Protein AF-A0A4Q3Y284-F1 (afdb_monomer_lite)

Radius of gyration: 14.36 Å; chains: 1; bounding box: 35×36×29 Å

Structure (mmCIF, N/CA/C/O backbone):
data_AF-A0A4Q3Y284-F1
#
_entry.id   AF-A0A4Q3Y284-F1
#
loop_
_atom_site.group_PDB
_atom_site.id
_atom_site.type_symbol
_atom_site.label_atom_id
_atom_site.label_alt_id
_atom_site.label_comp_id
_atom_site.label_asym_id
_atom_site.label_entity_id
_atom_site.label_seq_id
_atom_site.pdbx_PDB_ins_code
_atom_site.Cartn_x
_atom_site.Cartn_y
_atom_site.Cartn_z
_atom_site.occupancy
_atom_site.B_iso_or_equiv
_atom_site.auth_seq_id
_atom_site.auth_comp_id
_atom_site.auth_asym_id
_atom_site.auth_atom_id
_atom_site.pdbx_PDB_model_num
ATOM 1 N N . ALA A 1 1 ? 5.251 -17.546 -5.669 1.00 63.44 1 ALA A N 1
ATOM 2 C CA . ALA A 1 1 ? 5.032 -18.052 -4.298 1.00 63.44 1 ALA A CA 1
ATOM 3 C C . ALA A 1 1 ? 3.584 -17.759 -3.938 1.00 63.44 1 ALA A C 1
ATOM 5 O O . ALA A 1 1 ? 3.204 -16.598 -4.005 1.00 63.44 1 ALA A O 1
ATOM 6 N N . GLY A 1 2 ? 2.775 -18.795 -3.704 1.00 88.88 2 GLY A N 1
ATOM 7 C CA . GLY A 1 2 ? 1.352 -18.662 -3.366 1.00 88.88 2 GLY A CA 1
ATOM 8 C C . GLY A 1 2 ? 1.161 -18.518 -1.856 1.00 88.88 2 GLY A C 1
ATOM 9 O O . GLY A 1 2 ? 1.828 -17.701 -1.225 1.00 88.88 2 GLY A O 1
ATOM 10 N N . GLN A 1 3 ? 0.327 -19.378 -1.271 1.00 94.31 3 GLN A N 1
ATOM 11 C CA . GLN A 1 3 ? -0.001 -19.383 0.163 1.00 94.31 3 GLN A CA 1
ATOM 12 C C . GLN A 1 3 ? 1.208 -19.543 1.100 1.00 94.31 3 GLN A C 1
ATOM 14 O O . GLN A 1 3 ? 1.167 -19.111 2.247 1.00 94.31 3 GLN A O 1
ATOM 19 N N . THR A 1 4 ? 2.343 -20.066 0.620 1.00 97.06 4 THR A N 1
ATOM 20 C CA . THR A 1 4 ? 3.582 -20.125 1.417 1.00 97.06 4 THR A CA 1
ATOM 21 C C . THR A 1 4 ? 4.039 -18.751 1.922 1.00 97.06 4 THR A C 1
ATOM 23 O O . THR A 1 4 ? 4.741 -18.678 2.925 1.00 97.06 4 THR A O 1
ATOM 26 N N . ARG A 1 5 ? 3.611 -17.660 1.269 1.00 97.31 5 ARG A N 1
ATOM 27 C CA . ARG A 1 5 ? 3.864 -16.275 1.695 1.00 97.31 5 ARG A CA 1
ATOM 28 C C . ARG A 1 5 ? 3.180 -15.886 3.006 1.00 97.31 5 ARG A C 1
ATOM 30 O O . ARG A 1 5 ? 3.634 -14.932 3.615 1.00 97.31 5 ARG A O 1
ATOM 37 N N . GLY A 1 6 ? 2.122 -16.587 3.415 1.00 97.81 6 GLY A N 1
ATOM 38 C CA . GLY A 1 6 ? 1.420 -16.361 4.683 1.00 97.81 6 GLY A CA 1
ATOM 39 C C . GLY A 1 6 ? 1.749 -17.394 5.759 1.00 97.81 6 GLY A C 1
ATOM 40 O O . GLY A 1 6 ? 1.190 -17.334 6.845 1.00 97.81 6 GLY A O 1
ATOM 41 N N . GLY A 1 7 ? 2.663 -18.339 5.503 1.00 98.00 7 GLY A N 1
ATOM 42 C CA . GLY A 1 7 ? 2.943 -19.449 6.425 1.00 98.00 7 GLY A CA 1
ATOM 43 C C . GLY A 1 7 ? 3.483 -19.034 7.802 1.00 98.00 7 GLY A C 1
ATOM 44 O O . GLY A 1 7 ? 3.523 -19.859 8.709 1.00 98.00 7 GLY A O 1
ATOM 45 N N . MET A 1 8 ? 3.891 -17.772 7.966 1.00 98.31 8 MET A N 1
ATOM 46 C CA . MET A 1 8 ? 4.313 -17.195 9.245 1.00 98.31 8 MET A CA 1
ATOM 47 C C . MET A 1 8 ? 3.174 -16.535 10.035 1.00 98.31 8 MET A C 1
ATOM 49 O O . MET A 1 8 ? 3.355 -16.276 11.220 1.00 98.31 8 MET A O 1
ATOM 53 N N . LEU A 1 9 ? 2.019 -16.253 9.422 1.00 98.50 9 LEU A N 1
ATOM 54 C CA . LEU A 1 9 ? 0.903 -15.555 10.075 1.00 98.50 9 LEU A CA 1
ATOM 55 C C . LEU A 1 9 ? 0.363 -16.276 11.327 1.00 98.50 9 LEU A C 1
ATOM 57 O O . LEU A 1 9 ? 0.049 -15.581 12.294 1.00 98.50 9 LEU A O 1
ATOM 61 N N . PRO A 1 10 ? 0.361 -17.626 11.415 1.00 98.56 10 PRO A N 1
ATOM 62 C CA . PRO A 1 10 ? -0.002 -18.325 12.650 1.00 98.56 10 PRO A CA 1
ATOM 63 C C . PRO A 1 10 ? 0.904 -18.037 13.858 1.00 98.56 10 PRO A C 1
ATOM 65 O O . PRO A 1 10 ? 0.537 -18.378 14.980 1.00 98.56 10 PRO A O 1
ATOM 68 N N . LEU A 1 11 ? 2.073 -17.406 13.663 1.00 98.62 11 LEU A N 1
ATOM 69 C CA . LEU A 1 11 ? 2.927 -16.923 14.757 1.00 98.62 11 LEU A CA 1
ATOM 70 C C . LEU A 1 11 ? 2.368 -15.664 15.441 1.00 98.62 11 LEU A C 1
ATOM 72 O O . LEU A 1 11 ? 2.926 -15.242 16.449 1.00 98.62 11 LEU A O 1
ATOM 76 N N . ARG A 1 12 ? 1.274 -15.094 14.914 1.00 98.25 12 ARG A N 1
ATOM 77 C CA . ARG A 1 12 ? 0.543 -13.941 15.463 1.00 98.25 12 ARG A CA 1
ATOM 78 C C . ARG A 1 12 ? 1.438 -12.721 15.740 1.00 98.25 12 ARG A C 1
ATOM 80 O O . ARG A 1 12 ? 1.472 -12.246 16.875 1.00 98.25 12 ARG A O 1
ATOM 87 N N . PRO A 1 13 ? 2.201 -12.227 14.744 1.00 98.56 13 PRO A N 1
ATOM 88 C CA . PRO A 1 13 ? 2.887 -10.947 14.892 1.00 98.56 13 PRO A CA 1
ATOM 89 C C . PRO A 1 13 ? 1.867 -9.812 15.067 1.00 98.56 13 PRO A C 1
ATOM 91 O O . PRO A 1 13 ? 0.740 -9.924 14.593 1.00 98.56 13 PRO A O 1
ATOM 94 N N . ASP A 1 14 ? 2.278 -8.693 15.668 1.00 98.19 14 ASP A N 1
ATOM 95 C CA . ASP A 1 14 ? 1.397 -7.523 15.814 1.00 98.19 14 ASP A CA 1
ATOM 96 C C . ASP A 1 14 ? 0.910 -7.003 14.449 1.00 98.19 14 ASP A C 1
ATOM 98 O O . ASP A 1 14 ? -0.255 -6.635 14.274 1.00 98.19 14 ASP A O 1
ATOM 102 N N . MET A 1 15 ? 1.815 -6.984 13.463 1.00 98.31 15 MET A N 1
ATOM 103 C CA . MET A 1 15 ? 1.555 -6.514 12.106 1.00 98.31 15 MET A CA 1
ATOM 104 C C . MET A 1 15 ? 2.238 -7.390 11.056 1.00 98.31 15 MET A C 1
ATOM 106 O O . MET A 1 15 ? 3.272 -8.011 11.311 1.00 98.31 15 MET A O 1
ATOM 110 N N . ALA A 1 16 ? 1.677 -7.402 9.848 1.00 98.44 16 ALA A N 1
ATOM 111 C CA . ALA A 1 16 ? 2.303 -7.983 8.666 1.00 98.44 16 ALA A CA 1
ATOM 112 C C . ALA A 1 16 ? 1.967 -7.156 7.419 1.00 98.44 16 ALA A C 1
ATOM 114 O O . ALA A 1 16 ? 0.868 -6.611 7.301 1.00 98.44 16 ALA A O 1
ATOM 115 N N . SER A 1 17 ? 2.908 -7.074 6.478 1.00 98.38 17 SER A N 1
ATOM 116 C CA . SER A 1 17 ? 2.712 -6.322 5.241 1.00 98.38 17 SER A CA 1
ATOM 117 C C . SER A 1 17 ? 1.797 -7.057 4.259 1.00 98.38 17 SER A C 1
ATOM 119 O O . SER A 1 17 ? 1.867 -8.278 4.087 1.00 98.38 17 SER A O 1
ATOM 121 N N . LEU A 1 18 ? 0.930 -6.299 3.588 1.00 98.62 18 LEU A N 1
ATOM 122 C CA . LEU A 1 18 ? -0.055 -6.793 2.633 1.00 98.62 18 LEU A CA 1
ATOM 123 C C . LEU A 1 18 ? -0.092 -5.900 1.391 1.00 98.62 18 LEU A C 1
ATOM 125 O O . LEU A 1 18 ? -0.591 -4.778 1.406 1.00 98.62 18 LEU A O 1
ATOM 129 N N . SER A 1 19 ? 0.385 -6.422 0.266 1.00 98.69 19 SER A N 1
ATOM 130 C CA . SER A 1 19 ? 0.173 -5.786 -1.034 1.00 98.69 19 SER A CA 1
ATOM 131 C C . SER A 1 19 ? -1.194 -6.190 -1.578 1.00 98.69 19 SER A C 1
ATOM 133 O O . SER A 1 19 ? -1.434 -7.372 -1.803 1.00 98.69 19 SER A O 1
ATOM 135 N N . VAL A 1 20 ? -2.074 -5.216 -1.817 1.00 98.62 20 VAL A N 1
ATOM 136 C CA . VAL A 1 20 ? -3.458 -5.454 -2.284 1.00 98.62 20 VAL A CA 1
ATOM 137 C C . VAL A 1 20 ? -3.625 -5.355 -3.804 1.00 98.62 20 VAL A C 1
ATOM 139 O O . VAL A 1 20 ? -4.737 -5.402 -4.324 1.00 98.62 20 VAL A O 1
ATOM 142 N N . GLY A 1 21 ? -2.515 -5.215 -4.527 1.00 98.50 21 GLY A N 1
ATOM 143 C CA . GLY A 1 21 ? -2.472 -5.142 -5.980 1.00 98.50 21 GLY A CA 1
ATOM 144 C C . GLY A 1 21 ? -1.113 -5.565 -6.530 1.00 98.50 21 GLY A C 1
ATOM 145 O O . GLY A 1 21 ? -0.145 -5.760 -5.787 1.00 98.50 21 GLY A O 1
ATOM 146 N N . SER A 1 22 ? -1.064 -5.763 -7.845 1.00 98.69 22 SER A N 1
ATOM 147 C CA . SER A 1 22 ? 0.150 -6.138 -8.572 1.00 98.69 22 S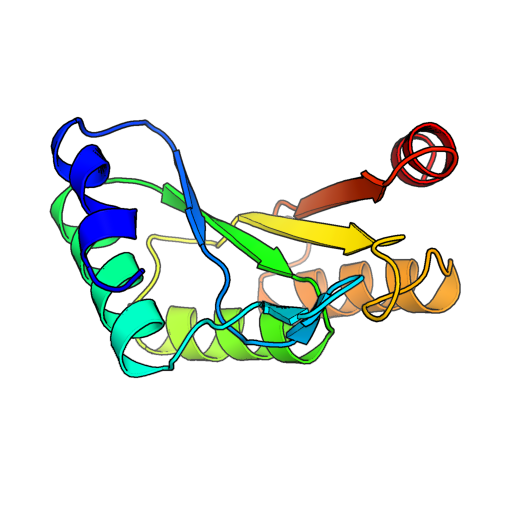ER A CA 1
ATOM 148 C C . SER A 1 22 ? 0.708 -4.941 -9.331 1.00 98.69 22 SER A C 1
ATOM 150 O O . SER A 1 22 ? -0.047 -4.131 -9.860 1.00 98.69 22 SER A O 1
ATOM 152 N N . ASN A 1 23 ? 2.029 -4.878 -9.454 1.00 98.75 23 ASN A N 1
ATOM 153 C CA . ASN A 1 23 ? 2.725 -3.833 -10.200 1.00 98.75 23 ASN A CA 1
ATOM 154 C C . ASN A 1 23 ? 4.039 -4.369 -10.783 1.00 98.75 23 ASN A C 1
ATOM 156 O O . ASN A 1 23 ? 4.498 -5.462 -10.442 1.00 98.75 23 ASN A O 1
ATOM 160 N N . ASN A 1 24 ? 4.669 -3.599 -11.666 1.00 98.75 24 ASN A N 1
ATOM 161 C CA . ASN A 1 24 ? 6.002 -3.928 -12.159 1.00 98.75 24 ASN A CA 1
ATOM 162 C C . ASN A 1 24 ? 7.068 -3.684 -11.082 1.00 98.75 24 ASN A C 1
ATOM 164 O O . ASN A 1 24 ? 6.942 -2.800 -10.238 1.00 98.75 24 ASN A O 1
ATOM 168 N N . PHE A 1 25 ? 8.139 -4.468 -11.149 1.00 98.00 25 PHE A N 1
ATOM 169 C CA . PHE A 1 25 ? 9.361 -4.369 -10.353 1.00 98.00 25 PHE A CA 1
ATOM 170 C C . PHE A 1 25 ? 10.580 -4.316 -11.299 1.00 98.00 25 PHE A C 1
ATOM 172 O O . PHE A 1 25 ? 10.423 -4.480 -12.515 1.00 98.00 25 PHE A O 1
ATOM 179 N N . PRO A 1 26 ? 11.816 -4.113 -10.795 1.00 98.12 26 PRO A N 1
ATOM 180 C CA . PRO A 1 26 ? 12.977 -3.825 -11.641 1.00 98.12 26 PRO A CA 1
ATOM 181 C C . PRO A 1 26 ? 13.233 -4.837 -12.768 1.00 98.12 26 PRO A C 1
ATOM 183 O O . PRO A 1 26 ? 13.720 -4.458 -13.832 1.00 98.12 26 PRO A O 1
ATOM 186 N N . THR A 1 27 ? 12.912 -6.112 -12.537 1.00 97.75 27 THR A N 1
ATOM 187 C CA . THR A 1 27 ? 13.204 -7.227 -13.454 1.00 97.75 27 THR A CA 1
ATOM 188 C C . THR A 1 27 ? 12.045 -8.211 -13.633 1.00 97.75 27 THR A C 1
ATOM 190 O O . THR A 1 27 ? 12.215 -9.234 -14.291 1.00 97.75 27 THR A O 1
ATOM 193 N N . ARG A 1 28 ? 10.879 -7.954 -13.027 1.00 98.12 28 ARG A N 1
ATOM 194 C CA . ARG A 1 28 ? 9.738 -8.884 -13.005 1.00 98.12 28 ARG A CA 1
ATOM 195 C C . ARG A 1 28 ? 8.445 -8.168 -12.637 1.00 98.12 28 ARG A C 1
ATOM 197 O O . ARG A 1 28 ? 8.486 -7.036 -12.166 1.00 98.12 28 ARG A O 1
ATOM 204 N N . VAL A 1 29 ? 7.321 -8.863 -12.750 1.00 98.56 29 VAL A N 1
ATOM 205 C CA . VAL A 1 29 ? 6.079 -8.463 -12.082 1.00 98.56 29 VAL A CA 1
ATOM 206 C C . VAL A 1 29 ? 6.180 -8.815 -10.594 1.00 98.56 29 VAL A C 1
ATOM 208 O O . VAL A 1 29 ? 6.715 -9.862 -10.202 1.00 98.56 29 VAL A O 1
ATOM 211 N N . TYR A 1 30 ? 5.694 -7.920 -9.744 1.00 98.12 30 TYR A N 1
ATOM 212 C CA . TYR A 1 30 ? 5.397 -8.228 -8.356 1.00 98.12 30 TYR A CA 1
ATOM 213 C C . TYR A 1 30 ? 3.940 -8.660 -8.259 1.00 98.12 30 TYR A C 1
ATOM 215 O O . TYR A 1 30 ? 3.018 -7.851 -8.197 1.00 98.12 30 TYR A O 1
ATOM 223 N N . GLU A 1 31 ? 3.765 -9.974 -8.361 1.00 97.81 31 GLU A N 1
ATOM 224 C CA . GLU A 1 31 ? 2.464 -10.614 -8.473 1.00 97.81 31 GLU A CA 1
ATOM 225 C C . GLU A 1 31 ? 1.797 -10.752 -7.102 1.00 97.81 31 GLU A C 1
ATOM 227 O O . GLU A 1 31 ? 2.289 -11.442 -6.203 1.00 97.81 31 GLU A O 1
ATOM 232 N N . ASN A 1 32 ? 0.627 -10.138 -6.983 1.00 98.56 32 ASN A N 1
ATOM 233 C CA . ASN A 1 32 ? -0.337 -10.323 -5.906 1.00 98.56 32 ASN A CA 1
ATOM 234 C C . ASN A 1 32 ? -1.701 -10.617 -6.548 1.00 98.56 32 ASN A C 1
ATOM 236 O O . ASN A 1 32 ? -2.507 -9.698 -6.722 1.00 98.56 32 ASN A O 1
ATOM 240 N N . PRO A 1 33 ? -1.927 -11.869 -6.994 1.00 98.12 33 PRO A N 1
ATOM 241 C CA . PRO A 1 33 ? -3.212 -12.295 -7.537 1.00 98.12 33 PRO A CA 1
ATOM 242 C C . PRO A 1 33 ? -4.357 -12.020 -6.544 1.00 98.12 33 PRO A C 1
ATOM 244 O O . PRO A 1 33 ? -4.137 -12.170 -5.340 1.00 98.12 33 PRO A O 1
ATOM 247 N N . PRO A 1 34 ? -5.562 -11.624 -6.998 1.00 98.44 34 PRO A N 1
ATOM 248 C CA . PRO A 1 34 ? -6.657 -11.250 -6.097 1.00 98.44 34 PRO A CA 1
ATOM 249 C C . PRO A 1 34 ? -7.040 -12.329 -5.075 1.00 98.44 34 PRO A C 1
ATOM 251 O O . PRO A 1 34 ? -7.273 -12.011 -3.915 1.00 98.44 34 PRO A O 1
ATOM 254 N N . ASP A 1 35 ? -7.031 -13.602 -5.474 1.00 98.12 35 ASP A N 1
ATOM 255 C CA . ASP A 1 35 ? -7.304 -14.746 -4.597 1.00 98.12 35 ASP A CA 1
ATOM 256 C C . ASP A 1 35 ? -6.260 -14.887 -3.479 1.00 98.12 35 ASP A C 1
ATOM 258 O O . ASP A 1 35 ? -6.602 -15.198 -2.338 1.00 98.12 35 ASP A O 1
ATOM 262 N N . LEU A 1 36 ? -4.990 -14.605 -3.778 1.00 98.50 36 LEU A N 1
ATOM 263 C CA . LEU A 1 36 ? -3.930 -14.577 -2.774 1.00 98.50 36 LEU A CA 1
ATOM 264 C C . LEU A 1 36 ? -4.074 -13.385 -1.820 1.00 98.50 36 LEU A C 1
ATOM 266 O O . LEU A 1 36 ? -3.820 -13.542 -0.628 1.00 98.50 36 LEU A O 1
ATOM 270 N N . VAL A 1 37 ? -4.463 -12.210 -2.326 1.00 98.69 37 VAL A N 1
ATOM 271 C CA . VAL A 1 37 ? -4.719 -11.019 -1.496 1.00 98.69 37 VAL A CA 1
ATOM 272 C C . VAL A 1 37 ? -5.860 -11.289 -0.517 1.00 98.69 37 VAL A C 1
ATOM 274 O O . VAL A 1 37 ? -5.700 -11.053 0.680 1.00 98.69 37 VAL A O 1
ATOM 277 N N . ASP A 1 38 ? -6.975 -11.832 -1.010 1.00 98.62 38 ASP A N 1
ATOM 278 C CA . ASP A 1 38 ? -8.131 -12.185 -0.184 1.00 98.62 38 ASP A CA 1
ATOM 279 C C . ASP A 1 38 ? -7.766 -13.250 0.862 1.00 98.62 38 ASP A C 1
ATOM 281 O O . ASP A 1 38 ? -8.144 -13.124 2.027 1.00 98.62 38 ASP A O 1
ATOM 285 N N . TRP A 1 39 ? -6.982 -14.265 0.476 1.00 98.69 39 TRP A N 1
ATOM 286 C CA . TRP A 1 39 ? -6.517 -15.301 1.400 1.00 98.69 39 TRP A CA 1
ATOM 287 C C . TRP A 1 39 ? -5.601 -14.736 2.494 1.00 98.69 39 TRP A C 1
ATOM 289 O O . TRP A 1 39 ? -5.835 -15.000 3.669 1.00 98.69 39 TRP A O 1
ATOM 299 N N . LEU A 1 40 ? -4.602 -13.916 2.148 1.00 98.75 40 LEU A N 1
ATOM 300 C CA . LEU A 1 40 ? -3.704 -13.305 3.137 1.00 98.75 40 LEU A CA 1
ATOM 301 C C . LEU A 1 40 ? -4.460 -12.400 4.117 1.00 98.75 40 LEU A C 1
ATOM 303 O O . LEU A 1 40 ? -4.194 -12.449 5.315 1.00 98.75 40 LEU A O 1
ATOM 307 N N . ALA A 1 41 ? -5.411 -11.602 3.624 1.00 98.56 41 ALA A N 1
ATOM 308 C CA . ALA A 1 41 ? -6.246 -10.755 4.471 1.00 98.56 41 ALA A CA 1
ATOM 309 C C . ALA A 1 41 ? -7.101 -11.586 5.446 1.00 98.56 41 ALA A C 1
ATOM 311 O O . ALA A 1 41 ? -7.189 -11.256 6.629 1.00 98.56 41 ALA A O 1
ATOM 312 N N . ALA A 1 42 ? -7.676 -12.700 4.977 1.00 98.56 42 ALA A N 1
ATOM 313 C CA . ALA A 1 42 ? -8.431 -13.621 5.823 1.00 98.56 42 ALA A CA 1
ATOM 314 C C . ALA A 1 42 ? -7.552 -14.290 6.895 1.00 98.56 42 ALA A C 1
ATOM 316 O O . ALA A 1 42 ? -7.963 -14.367 8.052 1.00 98.56 42 ALA A O 1
ATOM 317 N N . GLU A 1 43 ? -6.336 -14.721 6.547 1.00 98.62 43 GLU A N 1
ATOM 318 C CA . GLU A 1 43 ? -5.381 -15.292 7.508 1.00 98.62 43 GLU A CA 1
ATOM 319 C C . GLU A 1 43 ? -4.953 -14.260 8.562 1.00 98.62 43 GLU A C 1
ATOM 321 O O . GLU A 1 43 ? -4.887 -14.573 9.750 1.00 98.62 43 GLU A O 1
ATOM 326 N N . MET A 1 44 ? -4.706 -13.011 8.152 1.00 98.56 44 MET A N 1
ATOM 327 C CA . MET A 1 44 ? -4.389 -11.919 9.076 1.00 98.56 44 MET A CA 1
ATOM 328 C C . MET A 1 44 ? -5.537 -11.671 10.064 1.00 98.56 44 MET A C 1
ATOM 330 O O . MET A 1 44 ? -5.295 -11.609 11.268 1.00 98.56 44 MET A O 1
ATOM 334 N N . LEU A 1 45 ? -6.788 -11.623 9.589 1.00 98.12 45 LEU A N 1
ATOM 335 C CA . LEU A 1 45 ? -7.968 -11.525 10.458 1.00 98.12 45 LEU A CA 1
ATOM 336 C C . LEU A 1 45 ? -8.082 -12.714 11.423 1.00 98.12 45 LEU A C 1
ATOM 338 O O . LEU A 1 45 ? -8.330 -12.516 12.610 1.00 98.12 45 LEU A O 1
ATOM 342 N N . ALA A 1 46 ? -7.885 -13.941 10.934 1.00 98.38 46 ALA A N 1
ATOM 343 C CA . ALA A 1 46 ? -7.991 -15.156 11.741 1.00 98.38 46 ALA A CA 1
ATOM 344 C C . ALA A 1 46 ? -6.951 -15.220 12.873 1.00 98.38 46 ALA A C 1
ATOM 346 O O . ALA A 1 46 ? -7.198 -15.836 13.914 1.00 98.38 46 ALA A O 1
ATOM 347 N N . HIS A 1 47 ? -5.797 -14.582 12.680 1.00 98.44 47 HIS A N 1
ATOM 348 C CA . HIS A 1 47 ? -4.683 -14.591 13.624 1.00 98.44 47 HIS A CA 1
ATOM 349 C C . HIS A 1 47 ? -4.522 -13.301 14.436 1.00 98.44 47 HIS A C 1
ATOM 351 O O . HIS A 1 47 ? -3.601 -13.232 15.253 1.00 98.44 47 HIS A O 1
ATOM 357 N N . ASP A 1 48 ? -5.448 -12.345 14.285 1.00 97.88 48 ASP A N 1
ATOM 358 C CA . ASP A 1 48 ? -5.413 -11.026 14.934 1.00 97.88 48 ASP A CA 1
ATOM 359 C C . ASP A 1 48 ? -4.145 -10.227 14.577 1.00 97.88 48 ASP A C 1
ATOM 361 O O . ASP A 1 48 ? -3.510 -9.599 15.418 1.00 97.88 48 ASP A O 1
ATOM 365 N N . VAL A 1 49 ? -3.752 -10.298 13.304 1.00 98.25 49 VAL A N 1
ATOM 366 C CA . VAL A 1 49 ? -2.603 -9.580 12.741 1.00 98.25 49 VAL A CA 1
ATOM 367 C C . VAL A 1 49 ? -3.112 -8.340 12.020 1.00 98.25 49 VAL A C 1
ATOM 369 O O . VAL A 1 49 ? -3.925 -8.438 11.097 1.00 98.25 49 VAL A O 1
ATOM 372 N N . LYS A 1 50 ? -2.619 -7.155 12.392 1.00 97.69 50 LYS A N 1
ATOM 373 C CA . LYS A 1 50 ? -3.008 -5.918 11.711 1.00 97.69 50 LYS A CA 1
ATOM 374 C C . LYS A 1 50 ? -2.244 -5.772 10.382 1.00 97.69 50 LYS A C 1
ATOM 376 O O . LYS A 1 50 ? -1.012 -5.750 10.390 1.00 97.69 50 LYS A O 1
ATOM 381 N N . PRO A 1 51 ? -2.932 -5.628 9.236 1.00 97.69 51 PRO A N 1
ATOM 382 C CA . PRO A 1 51 ? -2.255 -5.418 7.965 1.00 97.69 51 PRO A CA 1
ATOM 383 C C . PRO A 1 51 ? -1.654 -4.008 7.874 1.00 97.69 51 PRO A C 1
ATOM 385 O O . PRO A 1 51 ? -2.330 -3.013 8.151 1.00 97.69 51 PRO A O 1
ATOM 388 N N . GLU A 1 52 ? -0.408 -3.931 7.411 1.00 98.69 52 GLU A N 1
ATOM 389 C CA . GLU A 1 52 ? 0.163 -2.725 6.802 1.00 98.69 52 GLU A CA 1
ATOM 390 C C . GLU A 1 52 ? 0.010 -2.832 5.283 1.00 98.69 52 GLU A C 1
ATOM 392 O O . GLU A 1 52 ? 0.534 -3.758 4.663 1.00 98.69 52 GLU A O 1
ATOM 397 N N . ILE A 1 53 ? -0.752 -1.929 4.671 1.00 98.75 53 ILE A N 1
ATOM 398 C CA . ILE A 1 53 ? -1.018 -1.975 3.235 1.00 98.75 53 ILE A CA 1
ATOM 399 C C . ILE A 1 53 ? 0.145 -1.362 2.467 1.00 98.75 53 ILE A C 1
ATOM 401 O O . ILE A 1 53 ? 0.399 -0.165 2.559 1.00 98.75 53 ILE A O 1
ATOM 405 N N . GLU A 1 54 ? 0.765 -2.168 1.615 1.00 98.81 54 GLU A N 1
ATOM 406 C CA . GLU A 1 54 ? 1.876 -1.752 0.761 1.00 98.81 54 GLU A CA 1
ATOM 407 C C . GLU A 1 54 ? 1.358 -1.156 -0.558 1.00 98.81 54 GLU A C 1
ATOM 409 O O . GLU A 1 54 ? 1.048 -1.871 -1.526 1.00 98.81 54 GLU A O 1
ATOM 414 N N . ALA A 1 55 ? 1.240 0.171 -0.607 1.00 98.88 55 ALA A N 1
ATOM 415 C CA . ALA A 1 55 ? 0.764 0.907 -1.770 1.00 98.88 55 ALA A CA 1
ATOM 416 C C . ALA A 1 55 ? 1.927 1.305 -2.693 1.00 98.88 55 ALA A C 1
ATOM 418 O O . ALA A 1 55 ? 2.538 2.362 -2.550 1.00 98.88 55 ALA A O 1
ATOM 419 N N . PHE A 1 56 ? 2.200 0.446 -3.678 1.00 98.88 56 PHE A N 1
ATOM 420 C CA . PHE A 1 56 ? 3.129 0.709 -4.786 1.00 98.88 56 PHE A CA 1
ATOM 421 C C . PHE A 1 56 ? 2.512 1.532 -5.930 1.00 98.88 56 PHE A C 1
ATOM 423 O O . PHE A 1 56 ? 3.232 1.913 -6.853 1.00 98.88 56 PHE A O 1
ATOM 430 N N . ASP A 1 57 ? 1.190 1.735 -5.912 1.00 98.75 57 ASP A N 1
ATOM 431 C CA . ASP A 1 57 ? 0.434 2.516 -6.896 1.00 98.75 57 ASP A CA 1
ATOM 432 C C . ASP A 1 57 ? -0.897 3.018 -6.286 1.00 98.75 57 ASP A C 1
ATOM 434 O O . ASP A 1 57 ? -1.392 2.467 -5.297 1.00 98.75 57 ASP A O 1
ATOM 438 N N . LEU A 1 58 ? -1.522 4.032 -6.895 1.00 98.81 58 LEU A N 1
ATOM 439 C CA . LEU A 1 58 ? -2.722 4.713 -6.389 1.00 98.81 58 LEU A CA 1
ATOM 440 C C . LEU A 1 58 ? -3.895 3.748 -6.202 1.00 98.81 58 LEU A C 1
ATOM 442 O O . LEU A 1 58 ? -4.642 3.827 -5.224 1.00 98.81 58 LEU A O 1
ATOM 446 N N . SER A 1 59 ? -4.062 2.825 -7.150 1.00 98.88 59 SER A N 1
ATOM 447 C CA . SER A 1 59 ? -5.161 1.859 -7.115 1.00 98.88 59 SER A CA 1
ATOM 448 C C . SER A 1 59 ? -5.106 0.955 -5.881 1.00 98.88 59 SER A C 1
ATOM 450 O O . SER A 1 59 ? -6.148 0.470 -5.448 1.00 98.88 59 SER A O 1
ATOM 452 N N . HIS A 1 60 ? -3.936 0.782 -5.257 1.00 98.88 60 HIS A N 1
ATOM 453 C CA . HIS A 1 60 ? -3.792 -0.030 -4.051 1.00 98.88 60 HIS A CA 1
ATOM 454 C C . HIS A 1 60 ? -4.438 0.659 -2.839 1.00 98.88 60 HIS A C 1
ATOM 456 O O . HIS A 1 60 ? -5.087 -0.005 -2.035 1.00 98.88 60 HIS A O 1
ATOM 462 N N . ILE A 1 61 ? -4.361 1.993 -2.747 1.00 98.88 61 ILE A N 1
ATOM 463 C CA . ILE A 1 61 ? -5.054 2.772 -1.704 1.00 98.88 61 ILE A CA 1
ATOM 464 C C . ILE A 1 61 ? -6.575 2.648 -1.881 1.00 98.88 61 ILE A C 1
ATOM 466 O O . ILE A 1 61 ? -7.310 2.398 -0.925 1.00 98.88 61 ILE A O 1
ATOM 470 N N . LEU A 1 62 ? -7.056 2.763 -3.124 1.00 98.81 62 LEU A N 1
ATOM 471 C CA . LEU A 1 62 ? -8.478 2.595 -3.448 1.00 98.81 62 LEU A CA 1
ATOM 472 C C . LEU A 1 62 ? -8.963 1.169 -3.151 1.00 98.81 62 LEU A C 1
ATOM 474 O O . LEU A 1 62 ? -10.056 0.984 -2.619 1.00 98.81 62 LEU A O 1
ATOM 478 N N . LYS A 1 63 ? -8.140 0.159 -3.450 1.00 98.81 63 LYS A N 1
ATOM 479 C CA . LYS A 1 63 ? -8.458 -1.239 -3.159 1.00 98.81 63 LYS A CA 1
ATOM 480 C C . LYS A 1 63 ? -8.505 -1.514 -1.658 1.00 98.81 63 LYS A C 1
ATOM 482 O O . LYS A 1 63 ? -9.396 -2.231 -1.216 1.00 98.81 63 LYS A O 1
ATOM 487 N N . ALA A 1 64 ? -7.619 -0.909 -0.869 1.00 98.69 64 ALA A N 1
ATOM 488 C CA . ALA A 1 64 ? -7.679 -1.007 0.587 1.00 98.69 64 ALA A CA 1
ATOM 489 C C . ALA A 1 64 ? -9.009 -0.479 1.144 1.00 98.69 64 ALA A C 1
ATOM 491 O O . ALA A 1 64 ? -9.556 -1.071 2.072 1.00 98.69 64 ALA A O 1
ATOM 492 N N . ARG A 1 65 ? -9.571 0.586 0.550 1.00 98.50 65 ARG A N 1
ATOM 493 C CA . ARG A 1 65 ? -10.897 1.093 0.933 1.00 98.50 65 ARG A CA 1
ATOM 494 C C . ARG A 1 65 ? -12.003 0.085 0.617 1.00 98.50 65 ARG A C 1
ATOM 496 O O . ARG A 1 65 ? -12.811 -0.193 1.495 1.00 98.50 65 ARG A O 1
ATOM 503 N N . ASP A 1 66 ? -12.011 -0.484 -0.588 1.00 98.62 66 ASP A N 1
ATOM 504 C CA . ASP A 1 66 ? -12.964 -1.541 -0.975 1.00 98.62 66 ASP A CA 1
ATOM 505 C C . ASP A 1 66 ? -12.887 -2.751 -0.028 1.00 98.62 66 ASP A C 1
ATOM 507 O O . ASP A 1 66 ? -13.909 -3.252 0.436 1.00 98.62 66 ASP A O 1
ATOM 511 N N . MET A 1 67 ? -11.676 -3.185 0.328 1.00 98.62 67 MET A N 1
ATOM 512 C CA . MET A 1 67 ? -11.466 -4.282 1.277 1.00 98.62 67 MET A CA 1
ATOM 513 C C . MET A 1 67 ? -11.941 -3.934 2.695 1.00 98.62 67 MET A C 1
ATOM 515 O O . MET A 1 67 ? -12.566 -4.769 3.351 1.00 98.62 67 MET A O 1
ATOM 519 N N . ALA A 1 68 ? -11.686 -2.710 3.169 1.00 98.00 68 ALA A N 1
ATOM 520 C CA . ALA A 1 68 ? -12.168 -2.240 4.467 1.00 98.00 68 ALA A CA 1
ATOM 521 C C . ALA A 1 68 ? -13.706 -2.191 4.522 1.00 98.00 68 ALA A C 1
ATOM 523 O O . ALA A 1 68 ? -14.296 -2.701 5.471 1.00 98.00 68 ALA A O 1
ATOM 524 N N . ASP A 1 69 ? -14.364 -1.670 3.479 1.00 97.94 69 ASP A N 1
ATOM 525 C CA . ASP A 1 69 ? -15.833 -1.629 3.379 1.00 97.94 69 ASP A CA 1
ATOM 526 C C . ASP A 1 69 ? -16.463 -3.031 3.380 1.00 97.94 69 ASP A C 1
ATOM 528 O O . ASP A 1 69 ? -17.594 -3.221 3.830 1.00 97.94 69 ASP A O 1
ATOM 532 N N . ARG A 1 70 ? -15.716 -4.031 2.903 1.00 97.94 70 ARG A N 1
ATOM 533 C CA . ARG A 1 70 ? -16.099 -5.450 2.903 1.00 97.94 70 ARG A CA 1
ATOM 534 C C . ARG A 1 70 ? -15.758 -6.187 4.201 1.00 97.94 70 ARG A C 1
ATOM 536 O O . ARG A 1 70 ? -16.015 -7.385 4.289 1.00 97.94 70 ARG A O 1
ATOM 543 N N . GLY A 1 71 ? -15.170 -5.512 5.189 1.00 97.56 71 GLY A N 1
ATOM 544 C CA . GLY A 1 71 ? -14.753 -6.122 6.453 1.00 97.56 71 GLY A CA 1
ATOM 545 C C . GLY A 1 71 ? -13.570 -7.086 6.318 1.00 97.56 71 GLY A C 1
ATOM 546 O O . GLY A 1 71 ? -13.392 -7.951 7.169 1.00 97.56 71 GLY A O 1
ATOM 547 N N . GLN A 1 72 ? -12.771 -6.965 5.251 1.00 98.25 72 GLN A N 1
ATOM 548 C CA . GLN A 1 72 ? -11.603 -7.822 5.010 1.00 98.25 72 GLN A CA 1
ATOM 549 C C . GLN A 1 72 ? -10.347 -7.343 5.754 1.00 98.25 72 GLN A C 1
ATOM 551 O O . GLN A 1 72 ? -9.354 -8.062 5.795 1.00 98.25 72 GLN A O 1
ATOM 556 N N . LEU A 1 73 ? -10.368 -6.134 6.323 1.00 96.69 73 LEU A N 1
ATOM 557 C CA . LEU A 1 73 ? -9.261 -5.545 7.076 1.00 96.69 73 LEU A CA 1
ATOM 558 C C . LEU A 1 73 ? -9.730 -5.216 8.497 1.00 96.69 73 LEU A C 1
ATOM 560 O O . LEU A 1 73 ? -10.851 -4.744 8.689 1.00 96.69 73 LEU A O 1
ATOM 564 N N . SER A 1 74 ? -8.870 -5.451 9.489 1.00 90.25 74 SER A N 1
ATOM 565 C CA . SER A 1 74 ? -9.167 -5.100 10.881 1.00 90.25 74 SER A CA 1
ATOM 566 C C . SER A 1 74 ? -8.991 -3.597 11.110 1.00 90.25 74 SER A C 1
ATOM 568 O O . SER A 1 74 ? -7.884 -3.069 10.987 1.00 90.25 74 SER A O 1
ATOM 570 N N . GLY A 1 75 ? -10.082 -2.914 11.465 1.00 91.00 75 GLY A N 1
ATOM 571 C CA . GLY A 1 75 ? -10.085 -1.490 11.807 1.00 91.00 75 GLY A CA 1
ATOM 572 C C . GLY A 1 75 ? -9.638 -0.565 10.668 1.00 91.00 75 GLY A C 1
ATOM 573 O O . GLY A 1 75 ? -9.763 -0.885 9.487 1.00 91.00 75 GLY A O 1
ATOM 574 N N . THR A 1 76 ? -9.130 0.617 11.031 1.00 93.75 76 THR A N 1
ATOM 575 C CA . THR A 1 76 ? -8.550 1.561 10.065 1.00 93.75 76 THR A CA 1
ATOM 576 C C . THR A 1 76 ? -7.199 1.029 9.573 1.00 93.75 76 THR A C 1
ATOM 578 O O . THR A 1 76 ? -6.307 0.800 10.404 1.00 93.75 76 THR A O 1
ATOM 581 N N . PRO A 1 77 ? -7.011 0.842 8.253 1.00 94.12 77 PRO A N 1
ATOM 582 C CA . PRO A 1 77 ? -5.768 0.303 7.723 1.00 94.12 77 PRO A CA 1
ATOM 583 C C . PRO A 1 77 ? -4.613 1.289 7.914 1.00 94.12 77 PRO A C 1
ATOM 585 O O . PRO A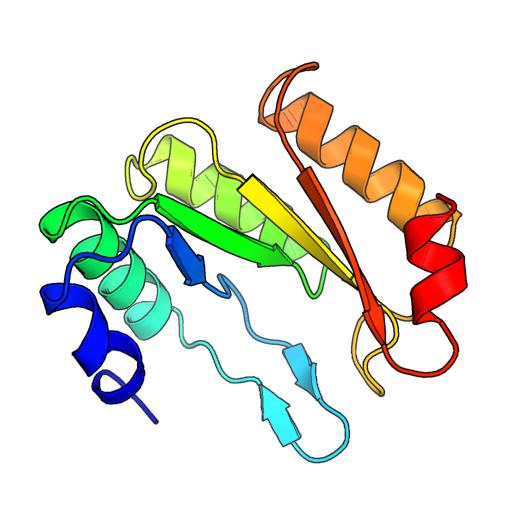 1 77 ? -4.802 2.503 7.850 1.00 94.12 77 PRO A O 1
ATOM 588 N N . TYR A 1 78 ? -3.412 0.752 8.126 1.00 98.25 78 TYR A N 1
ATOM 589 C CA . TYR A 1 78 ? -2.175 1.525 8.084 1.00 98.25 78 TYR A CA 1
ATOM 590 C C . TYR A 1 78 ? -1.601 1.432 6.672 1.00 98.25 78 TYR A C 1
ATOM 592 O O . TYR A 1 78 ? -1.304 0.330 6.219 1.00 98.25 78 TYR A O 1
ATOM 600 N N . ILE A 1 79 ? -1.532 2.548 5.945 1.00 98.69 79 ILE A N 1
ATOM 601 C CA . ILE A 1 79 ? -1.105 2.558 4.538 1.00 98.69 79 ILE A CA 1
ATOM 602 C C . ILE A 1 79 ? 0.351 3.024 4.438 1.00 98.69 79 ILE A C 1
ATOM 604 O O . ILE A 1 79 ? 0.666 4.123 4.887 1.00 98.69 79 ILE A O 1
ATOM 608 N N . GLN A 1 80 ? 1.209 2.230 3.797 1.00 98.88 80 GLN A N 1
ATOM 609 C CA . GLN A 1 80 ? 2.577 2.603 3.443 1.00 98.88 80 GLN A CA 1
ATOM 610 C C . GLN A 1 80 ? 2.661 2.994 1.964 1.00 98.88 80 GLN A C 1
ATOM 612 O O . GLN A 1 80 ? 2.378 2.187 1.076 1.00 98.88 80 GLN A O 1
ATOM 617 N N . PHE A 1 81 ? 3.080 4.226 1.680 1.00 98.81 81 PHE A N 1
ATOM 618 C CA . PHE A 1 81 ? 3.380 4.684 0.322 1.00 98.81 81 PHE A CA 1
ATOM 619 C C . PHE A 1 81 ? 4.787 4.234 -0.073 1.00 98.81 81 PHE A C 1
ATOM 621 O O . PHE A 1 81 ? 5.771 4.714 0.488 1.00 98.81 81 PHE A O 1
ATOM 628 N N . VAL A 1 82 ? 4.907 3.331 -1.046 1.00 98.81 82 VAL A N 1
ATOM 629 C CA . VAL A 1 82 ? 6.214 2.822 -1.484 1.00 98.81 82 VAL A CA 1
ATOM 630 C C . VAL A 1 82 ? 6.608 3.478 -2.800 1.00 98.81 82 VAL A C 1
ATOM 632 O O . VAL A 1 82 ? 5.991 3.225 -3.835 1.00 98.81 82 VAL A O 1
ATOM 635 N N . MET A 1 83 ? 7.662 4.298 -2.778 1.00 98.88 83 MET A N 1
ATOM 636 C CA . MET A 1 83 ? 8.092 5.083 -3.938 1.00 98.88 83 MET A CA 1
ATOM 637 C C . MET A 1 83 ? 9.596 4.928 -4.216 1.00 98.88 83 MET A C 1
ATOM 639 O O . MET A 1 83 ? 10.422 4.761 -3.320 1.00 98.88 83 MET A O 1
ATOM 643 N N . GLY A 1 84 ? 9.978 4.990 -5.491 1.00 98.50 84 GLY A N 1
ATOM 644 C CA . GLY A 1 84 ? 11.365 4.866 -5.953 1.00 98.50 84 GLY A CA 1
ATOM 645 C C . GLY A 1 84 ? 11.781 3.456 -6.387 1.00 98.50 84 GLY A C 1
ATOM 646 O O . GLY A 1 84 ? 12.926 3.259 -6.797 1.00 98.50 84 GLY A O 1
ATOM 647 N N . VAL A 1 85 ? 10.880 2.466 -6.357 1.00 98.56 85 VAL A N 1
ATOM 648 C CA . VAL A 1 85 ? 11.145 1.153 -6.973 1.00 98.56 85 VAL A CA 1
ATOM 649 C C . VAL A 1 85 ? 11.190 1.322 -8.495 1.00 98.56 85 VAL A C 1
ATOM 651 O O . VAL A 1 85 ? 10.233 1.792 -9.109 1.00 98.56 85 VAL A O 1
ATOM 654 N N . LYS A 1 86 ? 12.286 0.895 -9.138 1.00 98.50 86 LYS A N 1
ATOM 655 C CA . LYS A 1 86 ? 12.400 0.929 -10.605 1.00 98.50 86 LYS A CA 1
ATOM 656 C C . LYS A 1 86 ? 11.229 0.172 -11.252 1.00 98.50 86 LYS A C 1
ATOM 658 O O . LYS A 1 86 ? 11.000 -0.992 -10.928 1.00 98.50 86 LYS A O 1
ATOM 663 N N . ASN A 1 87 ? 10.570 0.824 -12.212 1.00 98.38 87 ASN A N 1
ATOM 664 C CA . ASN A 1 87 ? 9.365 0.381 -12.932 1.00 98.38 87 ASN A CA 1
ATOM 665 C C . ASN A 1 87 ? 8.039 0.422 -12.136 1.00 98.38 87 ASN A C 1
ATOM 667 O O . ASN A 1 87 ? 7.025 0.011 -12.694 1.00 98.38 87 ASN A O 1
ATOM 671 N N . ALA A 1 88 ? 8.019 0.909 -10.891 1.00 98.62 88 ALA A N 1
ATOM 672 C CA . ALA A 1 88 ? 6.791 1.188 -10.131 1.00 98.62 88 ALA A CA 1
ATOM 673 C C . ALA A 1 88 ? 6.609 2.711 -9.949 1.00 98.62 88 ALA A C 1
ATOM 675 O O . ALA A 1 88 ? 7.050 3.478 -10.807 1.00 98.62 88 ALA A O 1
ATOM 676 N N . MET A 1 89 ? 5.989 3.154 -8.850 1.00 98.75 89 MET A N 1
ATOM 677 C CA . MET A 1 89 ? 5.842 4.574 -8.526 1.00 98.75 89 MET A CA 1
ATOM 678 C C . MET A 1 89 ? 7.212 5.239 -8.277 1.00 98.75 89 MET A C 1
ATOM 680 O O . MET A 1 89 ? 7.918 4.829 -7.349 1.00 98.75 89 MET A O 1
ATOM 684 N N . PRO A 1 90 ? 7.643 6.234 -9.080 1.00 98.50 90 PRO A N 1
ATOM 685 C CA . PRO A 1 90 ? 8.831 7.032 -8.773 1.00 98.50 90 PRO A CA 1
ATOM 686 C C . PRO A 1 90 ? 8.596 7.915 -7.544 1.00 98.50 90 PRO A C 1
ATOM 688 O O . PRO A 1 90 ? 7.468 8.091 -7.106 1.00 98.50 90 PRO A O 1
ATOM 691 N N . VAL A 1 91 ? 9.661 8.496 -6.993 1.00 98.56 91 VAL A N 1
ATOM 692 C CA . VAL A 1 91 ? 9.517 9.539 -5.969 1.00 98.56 91 VAL A CA 1
ATOM 693 C C . VAL A 1 91 ? 9.082 10.837 -6.633 1.00 98.56 91 VAL A C 1
ATOM 695 O O . VAL A 1 91 ? 9.812 11.384 -7.456 1.00 98.56 91 VAL A O 1
ATOM 698 N N . ASP A 1 92 ? 7.881 11.287 -6.282 1.00 98.69 92 ASP A N 1
ATOM 699 C CA . ASP A 1 92 ? 7.203 12.439 -6.868 1.00 98.69 92 ASP A CA 1
ATOM 700 C C . ASP A 1 92 ? 6.362 13.147 -5.794 1.00 98.69 92 ASP A C 1
ATOM 702 O O . ASP A 1 92 ? 5.573 12.508 -5.094 1.00 98.69 92 ASP A O 1
ATOM 706 N N . ARG A 1 93 ? 6.559 14.461 -5.625 1.00 98.44 93 ARG A N 1
ATOM 707 C CA . ARG A 1 93 ? 5.934 15.212 -4.527 1.00 98.44 93 ARG A CA 1
ATOM 708 C C . ARG A 1 93 ? 4.429 15.392 -4.726 1.00 98.44 93 ARG A C 1
ATOM 710 O O . ARG A 1 93 ? 3.681 15.250 -3.763 1.00 98.44 93 ARG A O 1
ATOM 717 N N . ASP A 1 94 ? 3.985 15.644 -5.954 1.00 98.75 94 ASP A N 1
ATOM 718 C CA . ASP A 1 94 ? 2.567 15.867 -6.247 1.00 98.75 94 ASP A CA 1
ATOM 719 C C . ASP A 1 94 ? 1.767 14.575 -6.036 1.00 98.75 94 ASP A C 1
ATOM 721 O O . ASP A 1 94 ? 0.676 14.592 -5.461 1.00 98.75 94 ASP A O 1
ATOM 725 N N . VAL A 1 95 ? 2.329 13.428 -6.438 1.00 98.81 95 VAL A N 1
ATOM 726 C CA . VAL A 1 95 ? 1.721 12.118 -6.171 1.00 98.81 95 VAL A CA 1
ATOM 727 C C . VAL A 1 95 ? 1.699 11.809 -4.675 1.00 98.81 95 VAL A C 1
ATOM 729 O O . VAL A 1 95 ? 0.680 11.331 -4.177 1.00 98.81 95 VAL A O 1
ATOM 732 N N . PH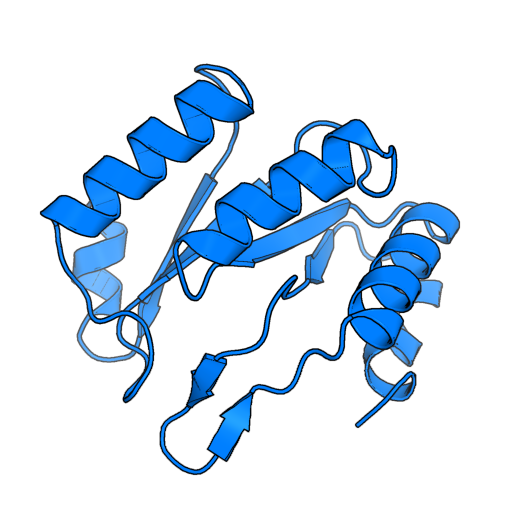E A 1 96 ? 2.784 12.094 -3.950 1.00 98.88 96 PHE A N 1
ATOM 733 C CA . PHE A 1 96 ? 2.854 11.903 -2.500 1.00 98.88 96 PHE A CA 1
ATOM 734 C C . PHE A 1 96 ? 1.768 12.704 -1.766 1.00 98.88 96 PHE A C 1
ATOM 736 O O . PHE A 1 96 ? 0.983 12.138 -1.002 1.00 98.88 96 PHE A O 1
ATOM 743 N N . ASP A 1 97 ? 1.646 14.001 -2.061 1.00 98.75 97 ASP A N 1
ATOM 744 C CA . ASP A 1 97 ? 0.623 14.862 -1.459 1.00 98.75 97 ASP A CA 1
ATOM 745 C C . ASP A 1 97 ? -0.797 14.398 -1.854 1.00 98.75 97 ASP A C 1
ATOM 747 O O . ASP A 1 97 ? -1.729 14.418 -1.039 1.00 98.75 97 ASP A O 1
ATOM 751 N N . TYR A 1 98 ? -0.972 13.884 -3.078 1.00 98.88 98 TYR A N 1
ATOM 752 C CA . TYR A 1 98 ? -2.233 13.282 -3.511 1.00 98.88 98 TYR A CA 1
ATOM 753 C C . TYR A 1 98 ? -2.558 11.963 -2.789 1.00 98.88 98 TYR A C 1
ATOM 755 O O . TYR A 1 98 ? -3.734 11.680 -2.525 1.00 98.88 98 TYR A O 1
ATOM 763 N N . TYR A 1 99 ? -1.555 11.157 -2.434 1.00 98.88 99 TYR A N 1
ATOM 764 C CA . TYR A 1 99 ? -1.740 9.948 -1.628 1.00 98.88 99 TYR A CA 1
ATOM 765 C C . TYR A 1 99 ? -2.208 10.292 -0.217 1.00 98.88 99 TYR A C 1
ATOM 767 O O . TYR A 1 99 ? -3.198 9.709 0.231 1.00 98.88 99 TYR A O 1
ATOM 775 N N . ILE A 1 100 ? -1.602 11.292 0.434 1.00 98.69 100 ILE A N 1
ATOM 776 C CA . ILE A 1 100 ? -2.061 11.802 1.737 1.00 98.69 100 ILE A CA 1
ATOM 777 C C . ILE A 1 100 ? -3.518 12.258 1.644 1.00 98.69 100 ILE A C 1
ATOM 779 O O . ILE A 1 100 ? -4.372 11.793 2.404 1.00 98.69 100 ILE A O 1
ATOM 783 N N . HIS A 1 101 ? -3.832 13.119 0.669 1.00 98.69 101 HIS A N 1
ATOM 784 C CA . HIS A 1 101 ? -5.200 13.582 0.437 1.00 98.69 101 HIS A CA 1
ATOM 785 C C . HIS A 1 101 ? -6.174 12.408 0.261 1.00 98.69 101 HIS A C 1
ATOM 787 O O . HIS A 1 101 ? -7.270 12.403 0.826 1.00 98.69 101 HIS A O 1
ATOM 793 N N . THR A 1 102 ? -5.777 11.398 -0.514 1.00 98.81 102 THR A N 1
ATOM 794 C CA . THR A 1 102 ? -6.602 10.222 -0.792 1.00 98.81 102 THR A CA 1
ATOM 795 C C . THR A 1 102 ? -6.823 9.375 0.456 1.00 98.81 102 THR A C 1
ATOM 797 O O . THR A 1 102 ? -7.965 9.002 0.717 1.00 98.81 102 THR A O 1
ATOM 800 N N . VAL A 1 103 ? -5.788 9.114 1.259 1.00 98.69 103 VAL A N 1
ATOM 801 C CA . VAL A 1 103 ? -5.924 8.394 2.534 1.00 98.69 103 VAL A CA 1
ATOM 802 C C . VAL A 1 103 ? -6.868 9.140 3.469 1.00 98.69 103 VAL A C 1
ATOM 804 O O . VAL A 1 103 ? -7.831 8.547 3.950 1.00 98.69 103 VAL A O 1
ATOM 807 N N . HIS A 1 104 ? -6.679 10.448 3.654 1.00 98.50 104 HIS A N 1
ATOM 808 C CA . HIS A 1 104 ? -7.525 11.236 4.552 1.00 98.50 104 HIS A CA 1
ATOM 809 C C . HIS A 1 104 ? -8.988 11.273 4.090 1.00 98.50 104 HIS A C 1
ATOM 811 O O . HIS A 1 104 ? -9.910 11.128 4.893 1.00 98.50 104 HIS A O 1
ATOM 817 N N . ARG A 1 105 ? -9.221 11.412 2.780 1.00 98.56 105 ARG A N 1
ATOM 818 C CA . ARG A 1 105 ? -10.567 11.391 2.192 1.00 98.56 105 ARG A CA 1
ATOM 819 C C . ARG A 1 105 ? -11.268 10.041 2.378 1.00 98.56 105 ARG A C 1
ATOM 821 O O . ARG A 1 105 ? -12.491 10.015 2.489 1.00 98.56 105 ARG A O 1
ATOM 828 N N . LEU A 1 106 ? -10.527 8.932 2.361 1.00 98.44 106 LEU A N 1
ATOM 829 C CA . LEU A 1 106 ? -11.093 7.581 2.411 1.00 98.44 106 LEU A CA 1
ATOM 830 C C . LEU A 1 106 ? -11.191 7.005 3.823 1.00 98.44 106 LEU A C 1
ATOM 832 O O . LEU A 1 106 ? -12.107 6.228 4.076 1.00 98.44 106 LEU A O 1
ATOM 836 N N . PHE A 1 107 ? -10.282 7.358 4.725 1.00 97.88 107 PHE A N 1
ATOM 837 C CA . PHE A 1 107 ? -10.157 6.725 6.041 1.00 97.88 107 PHE A CA 1
ATOM 838 C C . PHE A 1 107 ? -10.279 7.712 7.212 1.00 97.88 107 PHE A C 1
ATOM 840 O O . PHE A 1 107 ? -10.292 7.285 8.365 1.00 97.88 107 PHE A O 1
ATOM 847 N N . GLY A 1 108 ? -10.433 9.009 6.927 1.00 97.62 108 GLY A N 1
ATOM 848 C CA . GLY A 1 108 ? -10.536 10.076 7.922 1.00 97.62 108 GLY A CA 1
ATOM 849 C C . GLY A 1 108 ? -9.228 10.851 8.095 1.00 97.62 108 GLY A C 1
ATOM 850 O O . GLY A 1 108 ? -8.155 10.369 7.748 1.00 97.62 108 GLY A O 1
ATOM 851 N N . ALA A 1 109 ? -9.324 12.069 8.635 1.00 96.19 109 ALA A N 1
ATOM 852 C CA . ALA A 1 109 ? -8.186 12.986 8.768 1.00 96.19 109 ALA A CA 1
ATOM 853 C C . ALA A 1 109 ? -7.059 12.455 9.674 1.00 96.19 109 ALA A C 1
ATOM 855 O O . ALA A 1 109 ? -5.906 12.813 9.466 1.00 96.19 109 ALA A O 1
ATOM 856 N N . ASP A 1 110 ? -7.395 11.586 10.630 1.00 95.25 110 ASP A N 1
ATOM 857 C CA . ASP A 1 110 ? -6.449 10.984 11.579 1.00 95.25 110 ASP A CA 1
ATOM 858 C C . ASP A 1 110 ? -5.995 9.575 11.152 1.00 95.25 110 ASP A C 1
ATOM 860 O O . ASP A 1 110 ? -5.413 8.833 11.946 1.00 95.25 110 ASP A O 1
ATOM 864 N N . ALA A 1 111 ? -6.304 9.159 9.917 1.00 97.00 111 ALA A N 1
ATOM 865 C CA . ALA A 1 111 ? -5.904 7.851 9.416 1.00 97.00 111 ALA A CA 1
ATOM 866 C C . ALA A 1 111 ? -4.371 7.752 9.360 1.00 97.00 111 ALA A C 1
ATOM 868 O O . ALA A 1 111 ? -3.731 8.568 8.691 1.00 97.00 111 ALA A O 1
ATOM 869 N N . PRO A 1 112 ? -3.765 6.761 10.034 1.00 96.38 112 PRO A N 1
ATOM 870 C CA . PRO A 1 112 ? -2.321 6.656 10.078 1.00 96.38 112 PRO A CA 1
ATOM 871 C C . PRO A 1 112 ? -1.789 6.156 8.728 1.00 96.38 112 PRO A C 1
ATOM 873 O O . PRO A 1 112 ? -2.335 5.231 8.122 1.00 96.38 112 PRO A O 1
ATOM 876 N N . TRP A 1 113 ? -0.685 6.742 8.283 1.00 98.44 113 TRP A N 1
ATOM 877 C CA . TRP A 1 113 ? 0.066 6.315 7.106 1.00 98.44 113 TRP A CA 1
ATOM 878 C C . TRP A 1 113 ? 1.568 6.496 7.347 1.00 98.44 113 TRP A C 1
ATOM 880 O O . TRP A 1 113 ? 1.984 7.171 8.292 1.00 98.44 113 TRP A O 1
ATOM 890 N N . CYS A 1 114 ? 2.380 5.867 6.509 1.00 98.62 114 CYS A N 1
ATOM 891 C CA . CYS A 1 114 ? 3.820 6.092 6.415 1.00 98.62 114 CYS A CA 1
ATOM 892 C C . CYS A 1 114 ? 4.256 6.093 4.948 1.00 98.62 114 CYS A C 1
ATOM 894 O O . CYS A 1 114 ? 3.467 5.814 4.042 1.00 98.62 114 CYS A O 1
ATOM 896 N N . ALA A 1 115 ? 5.524 6.412 4.702 1.00 98.62 115 ALA A N 1
ATOM 897 C CA . ALA A 1 115 ? 6.107 6.361 3.373 1.00 98.62 115 ALA A CA 1
ATOM 898 C C . ALA A 1 115 ? 7.528 5.799 3.404 1.00 98.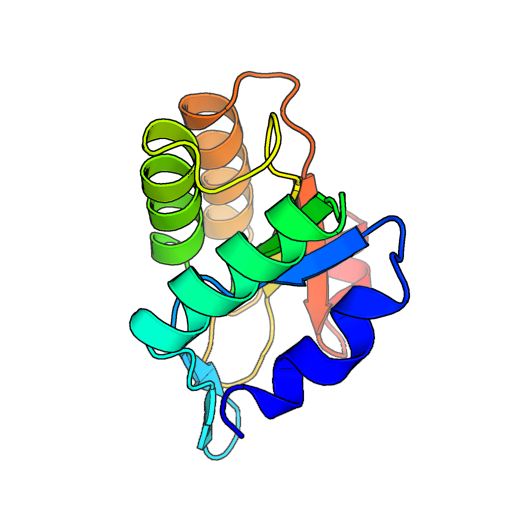62 115 ALA A C 1
ATOM 900 O O . ALA A 1 115 ? 8.292 6.036 4.341 1.00 98.62 115 ALA A O 1
ATOM 901 N N . ALA A 1 116 ? 7.880 5.072 2.347 1.00 98.75 116 ALA A N 1
ATOM 902 C CA . ALA A 1 116 ? 9.159 4.402 2.189 1.00 98.75 116 ALA A CA 1
ATOM 903 C C . ALA A 1 116 ? 9.788 4.754 0.833 1.00 98.75 116 ALA A C 1
ATOM 905 O O . ALA A 1 116 ? 9.299 4.356 -0.229 1.00 98.75 116 ALA A O 1
ATOM 906 N N . GLY A 1 117 ? 10.895 5.501 0.881 1.00 98.56 117 GLY A N 1
ATOM 907 C CA . GLY A 1 117 ? 11.719 5.817 -0.284 1.00 98.56 117 GLY A CA 1
ATOM 908 C C . GLY A 1 117 ? 12.798 4.768 -0.515 1.00 98.56 117 GLY A C 1
ATOM 909 O O . GLY A 1 117 ? 13.505 4.375 0.410 1.0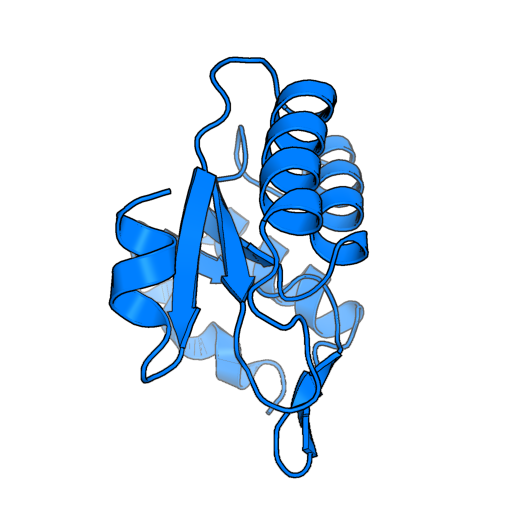0 98.56 117 GLY A O 1
ATOM 910 N N . ILE A 1 118 ? 12.954 4.320 -1.760 1.00 98.56 118 ILE A N 1
ATOM 911 C CA . ILE A 1 118 ? 13.930 3.279 -2.102 1.00 98.56 118 ILE A CA 1
ATOM 912 C C . ILE A 1 118 ? 15.275 3.872 -2.535 1.00 98.56 118 ILE A C 1
ATOM 914 O O . ILE A 1 118 ? 15.360 4.733 -3.414 1.00 98.56 118 ILE A O 1
ATOM 918 N N . GLY A 1 119 ? 16.357 3.349 -1.954 1.00 98.25 119 GLY A N 1
ATOM 919 C CA . GLY A 1 119 ? 17.729 3.711 -2.309 1.00 98.25 119 GLY A CA 1
ATOM 920 C C . GLY A 1 119 ? 18.056 5.156 -1.940 1.00 98.25 119 GLY A C 1
ATOM 921 O O . GLY A 1 119 ? 17.797 5.590 -0.822 1.00 98.25 119 GLY A O 1
ATOM 922 N N . ALA A 1 120 ? 18.614 5.919 -2.884 1.00 97.56 120 ALA A N 1
ATOM 923 C CA . ALA A 1 120 ? 18.987 7.319 -2.652 1.00 97.56 120 ALA A CA 1
ATOM 924 C C . ALA A 1 120 ? 17.797 8.215 -2.255 1.00 97.56 120 ALA A C 1
ATOM 926 O O . ALA A 1 120 ? 18.004 9.279 -1.685 1.00 97.56 120 ALA A O 1
ATOM 927 N N . GLN A 1 121 ? 16.567 7.773 -2.532 1.00 98.38 121 GLN A N 1
ATOM 928 C CA . GLN A 1 121 ? 15.352 8.517 -2.221 1.00 98.38 121 GLN A CA 1
ATOM 929 C C . GLN A 1 121 ? 14.808 8.271 -0.806 1.00 98.38 121 GLN A C 1
ATOM 931 O O . GLN A 1 121 ? 13.781 8.841 -0.446 1.00 98.38 121 GLN A O 1
ATOM 936 N N . GLN A 1 122 ? 15.461 7.422 -0.002 1.00 98.69 122 GLN A N 1
ATOM 937 C CA . GLN A 1 122 ? 15.016 7.121 1.361 1.00 98.69 122 GLN A CA 1
ATOM 938 C C . GLN A 1 122 ? 14.887 8.394 2.206 1.00 98.69 122 GLN A C 1
ATOM 940 O O . GLN A 1 122 ? 13.822 8.651 2.761 1.00 98.69 122 GLN A O 1
ATOM 945 N N . ILE A 1 123 ? 15.946 9.212 2.255 1.00 98.38 123 ILE A N 1
ATOM 946 C CA . ILE A 1 123 ? 15.954 10.432 3.072 1.00 98.38 123 ILE A CA 1
ATOM 947 C C . ILE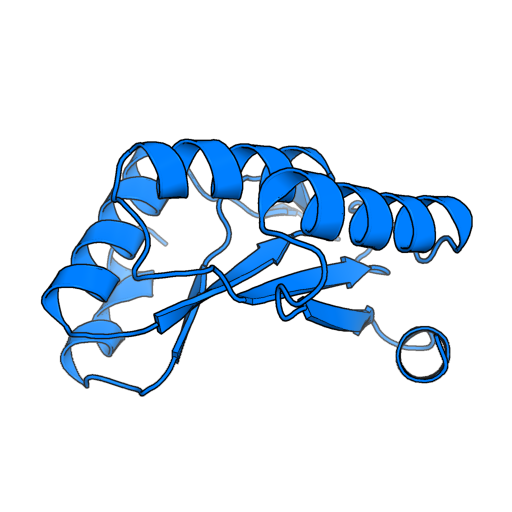 A 1 123 ? 14.929 11.454 2.576 1.00 98.38 123 ILE A C 1
ATOM 949 O O . ILE A 1 123 ? 14.232 12.052 3.383 1.00 98.38 123 ILE A O 1
ATOM 953 N N . THR A 1 124 ? 14.767 11.577 1.257 1.00 98.12 124 THR A N 1
ATOM 954 C CA . THR A 1 124 ? 13.800 12.492 0.646 1.00 98.12 124 THR A CA 1
ATOM 955 C C . THR A 1 124 ? 12.375 12.190 1.097 1.00 98.12 124 THR A C 1
ATOM 957 O O . THR A 1 124 ? 11.663 13.108 1.476 1.00 98.12 124 THR A O 1
ATOM 960 N N . LEU A 1 125 ? 11.968 10.916 1.116 1.00 97.44 125 LEU A N 1
ATOM 961 C CA . LEU A 1 125 ? 10.635 10.537 1.595 1.00 97.44 125 LEU A CA 1
ATOM 962 C C . LEU A 1 125 ? 10.481 10.628 3.112 1.00 97.44 125 LEU A C 1
ATOM 964 O O . LEU A 1 125 ? 9.369 10.822 3.581 1.00 97.44 125 LEU A O 1
ATOM 968 N N . ASN A 1 126 ? 11.559 10.473 3.884 1.00 98.25 126 ASN A N 1
ATOM 969 C CA . ASN A 1 126 ? 11.495 10.641 5.337 1.00 98.25 126 ASN A CA 1
ATOM 970 C C . ASN A 1 126 ? 11.350 12.109 5.767 1.00 98.25 126 ASN A C 1
ATOM 972 O O . ASN A 1 126 ? 10.843 12.365 6.854 1.00 98.25 126 ASN A O 1
ATOM 976 N N . GLU A 1 127 ? 11.819 13.055 4.952 1.00 97.88 127 GLU A N 1
ATOM 977 C CA . GLU A 1 127 ? 11.687 14.497 5.204 1.00 97.88 127 GLU A CA 1
ATOM 978 C C . GLU A 1 127 ? 10.306 15.058 4.829 1.00 97.88 127 GLU A C 1
ATOM 980 O O . GLU A 1 127 ? 9.991 16.192 5.195 1.00 97.88 127 GLU A O 1
ATOM 985 N N . TRP A 1 128 ? 9.512 14.299 4.070 1.00 96.62 128 TRP A N 1
ATOM 986 C CA . TRP A 1 128 ? 8.200 14.703 3.565 1.00 96.62 128 TRP A CA 1
ATOM 987 C C . TRP A 1 128 ? 7.064 14.340 4.511 1.00 96.62 128 TRP A C 1
ATOM 989 O O . TRP A 1 128 ? 6.143 15.187 4.591 1.00 96.62 128 TRP A O 1
#

Foldseek 3Di:
DACVVQVCLLVQDQADEAECDWFDAPPGIPDDPNVRRLVNLVSCVVSVHAYEYEDQDPVSLVSVLVCVVVVSGDAQHEYEAEECGPRTHHDDDVVVVVSLVSSCVRRNNPRHYAYAYPDPCRVVRVVD

Secondary structure (DSSP, 8-state):
--GGGGTTGGG--SEEEE--S-EE-SSSEE---HHHHHHHHHHHHHHTPEEEEEESSHHHHHHHHHHHHTT-SSSS-EEEEEE--TTS----HHHHHHHHHHHHHHH-TT--EEEEE-GGGHHHHH--

pLDDT: mean 97.76, std 3.4, range [63.44, 98.88]

Sequence (128 aa):
AGQTRGGMLPLRPDMASLSVGSNNFPTRVYENPPDLVDWLAAEMLAHDVKPEIEAFDLSHILKARDMADRGQLSGTPYIQFVMGVKNAMPVDRDVFDYYIHTVHRLFGADAPWCAAGIGAQQITLNEW